Protein AF-V9I9C4-F1 (afdb_monomer_lite)

Organism: Apis cerana (NCBI:txid7461)

pLDDT: mean 80.44, std 11.54, range [49.19, 95.88]

Structure (mmCIF, N/CA/C/O backbone):
data_AF-V9I9C4-F1
#
_entry.id   AF-V9I9C4-F1
#
loop_
_atom_site.group_PDB
_atom_site.id
_atom_site.type_symbol
_atom_site.label_atom_id
_atom_site.label_alt_id
_atom_site.label_comp_id
_atom_site.label_asym_id
_atom_site.label_entity_id
_atom_site.label_seq_id
_atom_site.pdbx_PDB_ins_code
_atom_site.Cartn_x
_atom_site.Cartn_y
_atom_site.Cartn_z
_atom_site.occupancy
_atom_site.B_iso_or_equiv
_atom_site.auth_seq_id
_atom_site.auth_comp_id
_atom_site.auth_asym_id
_at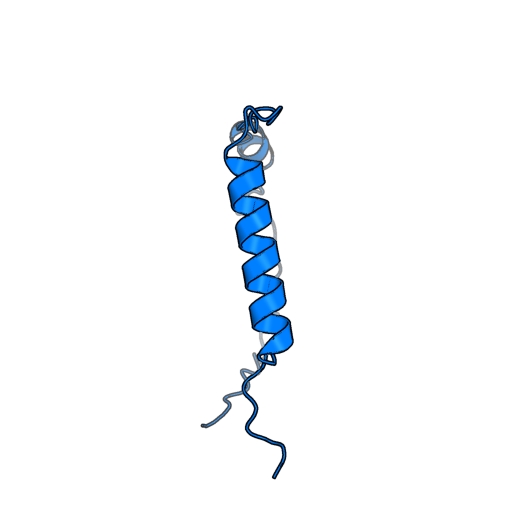om_site.auth_atom_id
_atom_site.pdbx_PDB_model_num
ATOM 1 N N . MET A 1 1 ? -3.926 -37.694 -26.063 1.00 51.00 1 MET A N 1
ATOM 2 C CA . MET A 1 1 ? -3.594 -37.119 -24.741 1.00 51.00 1 MET A CA 1
ATOM 3 C C . MET A 1 1 ? -2.947 -35.753 -24.938 1.00 51.00 1 MET A C 1
ATOM 5 O O . MET A 1 1 ? -1.802 -35.681 -25.350 1.00 51.00 1 MET A O 1
ATOM 9 N N . ARG A 1 2 ? -3.706 -34.672 -24.721 1.00 58.12 2 ARG A N 1
ATOM 10 C CA . ARG A 1 2 ? -3.273 -33.262 -24.810 1.00 58.12 2 ARG A CA 1
ATOM 11 C C . ARG A 1 2 ? -3.311 -32.649 -23.397 1.00 58.12 2 ARG A C 1
ATOM 13 O O . ARG A 1 2 ? -3.889 -31.593 -23.195 1.00 58.12 2 ARG A O 1
ATOM 20 N N . GLY A 1 3 ? -2.850 -33.412 -22.405 1.00 61.09 3 GLY A N 1
ATOM 21 C CA . GLY A 1 3 ? -3.087 -33.134 -20.982 1.00 61.09 3 GLY A CA 1
ATOM 22 C C . GLY A 1 3 ? -1.845 -32.768 -20.178 1.00 61.09 3 GLY A C 1
ATOM 23 O O . GLY A 1 3 ? -1.990 -32.434 -19.015 1.00 61.09 3 GLY A O 1
ATOM 24 N N . ASP A 1 4 ? -0.653 -32.810 -20.783 1.00 65.25 4 ASP A N 1
ATOM 25 C CA . ASP A 1 4 ? 0.614 -32.701 -20.041 1.00 65.25 4 ASP A CA 1
ATOM 26 C C . ASP A 1 4 ? 1.539 -31.587 -20.558 1.00 65.25 4 ASP A C 1
ATOM 28 O O . ASP A 1 4 ? 2.740 -31.547 -20.298 1.00 65.25 4 ASP A O 1
ATOM 32 N N . LEU A 1 5 ? 0.984 -30.632 -21.311 1.00 68.56 5 LEU A N 1
ATOM 33 C CA . LEU A 1 5 ? 1.705 -29.394 -21.593 1.00 68.56 5 LEU A CA 1
ATOM 34 C C . LEU A 1 5 ? 1.604 -28.508 -20.351 1.00 68.56 5 LEU A C 1
ATOM 36 O O . LEU A 1 5 ? 0.620 -27.794 -20.164 1.00 68.56 5 LEU A O 1
ATOM 40 N N . LYS A 1 6 ? 2.625 -28.586 -19.490 1.00 73.00 6 LYS A N 1
ATOM 41 C CA . LYS A 1 6 ? 2.795 -27.715 -18.322 1.00 73.00 6 LYS A CA 1
ATOM 42 C C . LYS A 1 6 ? 2.636 -26.254 -18.748 1.00 73.00 6 LYS A C 1
ATOM 44 O O . LYS A 1 6 ? 3.455 -25.726 -19.497 1.00 73.00 6 LYS A O 1
ATOM 49 N N . TRP A 1 7 ? 1.571 -25.613 -18.276 1.00 75.31 7 TRP A N 1
ATOM 50 C CA . TRP A 1 7 ? 1.353 -24.181 -18.452 1.00 75.31 7 TRP A CA 1
ATOM 51 C C . TRP A 1 7 ? 2.463 -23.389 -17.728 1.00 75.31 7 TRP A C 1
ATOM 53 O O . TRP A 1 7 ? 2.873 -23.798 -16.636 1.00 75.31 7 TRP A O 1
ATOM 63 N N . PRO A 1 8 ? 2.948 -22.253 -18.266 1.00 80.94 8 PRO A N 1
ATOM 64 C CA . PRO A 1 8 ? 2.578 -21.626 -19.535 1.00 80.94 8 PRO A CA 1
ATOM 65 C C . PRO A 1 8 ? 3.242 -22.286 -20.760 1.00 80.94 8 PRO A C 1
ATOM 67 O O . PRO A 1 8 ? 4.344 -22.824 -20.642 1.00 80.94 8 PRO A O 1
ATOM 70 N N . PRO A 1 9 ? 2.618 -22.210 -21.952 1.00 88.62 9 PRO A N 1
ATOM 71 C CA . PRO A 1 9 ? 3.205 -22.682 -23.197 1.00 88.62 9 PRO A CA 1
ATOM 72 C C . PRO A 1 9 ? 4.596 -22.073 -23.416 1.00 88.62 9 PRO A C 1
ATOM 74 O O . PRO A 1 9 ? 4.824 -20.928 -23.014 1.00 88.62 9 PRO A O 1
ATOM 77 N N . PRO A 1 10 ? 5.517 -22.776 -24.098 1.00 85.50 10 PRO A N 1
ATOM 78 C CA . PRO A 1 10 ? 6.875 -22.281 -24.328 1.00 85.50 10 PRO A CA 1
ATOM 79 C C . PRO A 1 10 ? 6.929 -20.878 -24.950 1.00 85.50 10 PRO A C 1
ATOM 81 O O . PRO A 1 10 ? 7.779 -20.076 -24.574 1.00 85.50 10 PRO A O 1
ATOM 84 N N . SER A 1 11 ? 5.985 -20.552 -25.839 1.00 87.50 11 SER A N 1
ATOM 85 C CA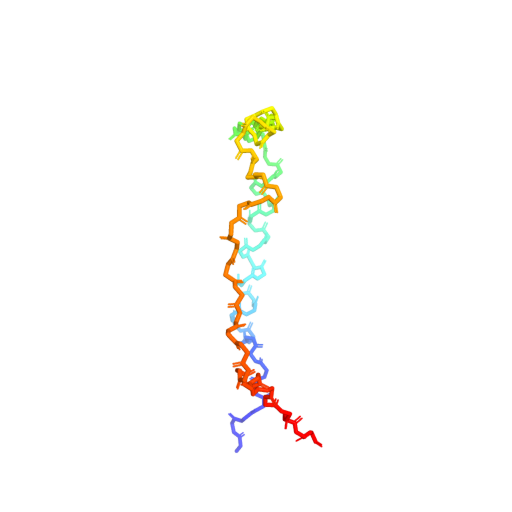 . SER A 1 11 ? 5.839 -19.218 -26.435 1.00 87.50 11 SER A CA 1
ATOM 86 C C . SER A 1 11 ? 5.513 -18.140 -25.399 1.00 87.50 11 SER A C 1
ATOM 88 O O . SER A 1 11 ? 6.155 -17.094 -25.370 1.00 87.50 11 SER A O 1
ATOM 90 N N . VAL A 1 12 ? 4.562 -18.417 -24.506 1.00 87.12 12 VAL A N 1
ATOM 91 C CA . VAL A 1 12 ? 4.155 -17.511 -23.422 1.00 87.12 12 VAL A CA 1
ATOM 92 C C . VAL A 1 12 ? 5.290 -17.337 -22.414 1.00 87.12 12 VAL A C 1
ATOM 94 O O . VAL A 1 12 ? 5.543 -16.228 -21.950 1.00 87.12 12 VAL A O 1
ATOM 97 N N . LYS A 1 13 ? 6.026 -18.412 -22.110 1.00 88.12 13 LYS A N 1
ATOM 98 C CA . LYS A 1 13 ? 7.209 -18.344 -21.245 1.00 88.12 13 LYS A CA 1
ATOM 99 C C . LYS A 1 13 ? 8.303 -17.458 -21.853 1.00 88.12 13 LYS A C 1
ATOM 101 O O . LYS A 1 13 ? 8.829 -16.593 -21.160 1.00 88.12 13 LYS A O 1
ATOM 106 N N . ALA A 1 14 ? 8.606 -17.635 -23.140 1.00 90.12 14 ALA A N 1
ATOM 107 C CA . ALA A 1 14 ? 9.596 -16.825 -23.847 1.00 90.12 14 ALA A CA 1
ATOM 108 C C . ALA A 1 14 ? 9.198 -15.339 -23.902 1.00 90.12 14 ALA A C 1
ATOM 110 O O . ALA A 1 14 ? 10.040 -14.468 -23.682 1.00 90.12 14 ALA A O 1
ATOM 111 N N . GLN A 1 15 ? 7.911 -15.046 -24.121 1.00 90.00 15 GLN A N 1
ATOM 112 C CA . GLN A 1 15 ? 7.384 -13.681 -24.081 1.00 90.00 15 GLN A CA 1
ATOM 113 C C . GLN A 1 15 ? 7.538 -13.055 -22.687 1.00 90.00 15 GLN A C 1
ATOM 115 O O . GLN A 1 15 ? 8.065 -11.950 -22.565 1.00 90.00 15 GLN A O 1
ATOM 120 N N . ALA A 1 16 ? 7.154 -13.774 -21.629 1.00 89.69 16 ALA A N 1
ATOM 121 C CA . ALA A 1 16 ? 7.275 -13.290 -20.254 1.00 89.69 16 ALA A CA 1
ATOM 122 C C . ALA A 1 16 ? 8.740 -13.037 -19.849 1.00 89.69 16 ALA A C 1
ATOM 124 O O . ALA A 1 16 ? 9.047 -12.066 -19.152 1.00 89.69 16 ALA A O 1
ATOM 125 N N . GLU A 1 17 ? 9.670 -13.883 -20.303 1.00 91.00 17 GLU A N 1
ATOM 126 C CA . GLU A 1 17 ? 11.103 -13.678 -20.082 1.00 91.00 17 GLU A CA 1
ATOM 127 C C . GLU A 1 17 ? 11.625 -12.423 -20.798 1.00 91.00 17 GLU A C 1
ATOM 129 O O . GLU A 1 17 ? 12.409 -11.674 -20.208 1.00 91.00 17 GLU A O 1
ATOM 134 N N . ALA A 1 18 ? 11.173 -12.154 -22.027 1.00 91.88 18 ALA A N 1
ATOM 135 C CA . ALA A 1 18 ? 11.529 -10.945 -22.770 1.00 91.88 18 ALA A CA 1
ATOM 136 C C . ALA A 1 18 ? 10.990 -9.670 -22.095 1.00 91.88 18 ALA A C 1
ATOM 138 O O . ALA A 1 18 ? 11.744 -8.714 -21.899 1.00 91.88 18 ALA A O 1
ATOM 139 N N . GLU A 1 19 ? 9.729 -9.676 -21.653 1.00 90.69 19 GLU A N 1
ATOM 140 C CA . GLU A 1 19 ? 9.123 -8.559 -20.915 1.00 90.69 19 GLU A CA 1
ATOM 141 C C . GLU A 1 19 ? 9.849 -8.286 -19.591 1.00 90.69 19 GLU A C 1
ATOM 143 O O . GLU A 1 19 ? 10.122 -7.134 -19.238 1.00 90.69 19 GLU A O 1
ATOM 148 N N . ASN A 1 20 ? 10.236 -9.338 -18.862 1.00 89.75 20 ASN A N 1
ATOM 149 C CA . ASN A 1 20 ? 10.975 -9.177 -17.615 1.00 89.75 20 ASN A CA 1
ATOM 150 C C . ASN A 1 20 ? 12.384 -8.605 -17.849 1.00 89.75 20 ASN A C 1
ATOM 152 O O . ASN A 1 20 ? 12.838 -7.774 -17.061 1.00 89.75 20 ASN A O 1
ATOM 156 N N . ARG A 1 21 ? 13.070 -8.995 -18.934 1.00 91.06 21 ARG A N 1
ATOM 157 C CA . ARG A 1 21 ? 14.366 -8.404 -19.315 1.00 91.06 21 ARG A CA 1
ATOM 158 C C . ARG A 1 21 ? 14.223 -6.917 -19.634 1.00 91.06 21 ARG A C 1
ATOM 160 O O . ARG A 1 21 ? 14.952 -6.119 -19.048 1.00 91.06 21 ARG A O 1
ATOM 167 N N . ALA A 1 22 ? 13.224 -6.539 -20.432 1.00 87.31 22 ALA A N 1
ATOM 168 C CA . ALA A 1 22 ? 12.931 -5.139 -20.743 1.00 87.31 22 ALA A CA 1
ATOM 169 C C . ALA A 1 22 ? 12.618 -4.316 -19.477 1.00 87.31 22 ALA A C 1
ATOM 171 O O . ALA A 1 22 ? 13.134 -3.212 -19.298 1.00 87.31 22 ALA A O 1
ATOM 172 N N . ARG A 1 23 ? 11.847 -4.877 -18.533 1.00 84.00 23 ARG A N 1
ATOM 173 C CA . ARG A 1 23 ? 11.576 -4.254 -17.224 1.00 84.00 23 ARG A CA 1
ATOM 174 C C . ARG A 1 23 ? 12.856 -4.024 -16.415 1.00 84.00 23 ARG A C 1
ATOM 176 O O . ARG A 1 23 ? 12.991 -2.990 -15.760 1.00 84.00 23 ARG A O 1
ATOM 183 N N . MET A 1 24 ? 13.782 -4.983 -16.433 1.00 84.88 24 MET A N 1
ATOM 184 C CA . MET A 1 24 ? 15.062 -4.888 -15.726 1.00 84.88 24 MET A CA 1
ATOM 185 C C . MET A 1 24 ? 16.014 -3.881 -16.379 1.00 84.88 24 MET A C 1
ATOM 187 O O . MET A 1 24 ? 16.728 -3.184 -15.666 1.00 84.88 24 MET A O 1
ATOM 191 N N . GLU A 1 25 ? 16.021 -3.764 -17.703 1.00 84.44 25 GLU A N 1
ATOM 192 C CA . GLU A 1 25 ? 16.812 -2.760 -18.428 1.00 84.44 25 GLU A CA 1
ATOM 193 C C . GLU A 1 25 ? 16.270 -1.347 -18.212 1.00 84.44 25 GLU A C 1
ATOM 195 O O . GLU A 1 25 ? 17.029 -0.448 -17.848 1.00 84.44 25 GLU A O 1
ATOM 200 N N . LEU A 1 26 ? 14.948 -1.170 -18.286 1.00 78.62 26 LEU A N 1
ATOM 201 C CA . LEU A 1 26 ? 14.282 0.085 -17.931 1.00 78.62 26 LEU A CA 1
ATOM 202 C C . LEU A 1 26 ? 14.564 0.481 -16.473 1.00 78.62 26 LEU A C 1
ATOM 204 O O . LEU A 1 26 ? 14.656 1.661 -16.138 1.00 78.62 26 LEU A O 1
ATOM 208 N N . ALA A 1 27 ? 14.745 -0.509 -15.594 1.00 75.81 27 ALA A N 1
ATOM 209 C CA . ALA A 1 27 ? 15.114 -0.287 -14.206 1.00 75.81 27 ALA A CA 1
ATOM 210 C C . ALA A 1 27 ? 16.562 0.176 -13.986 1.00 75.81 27 ALA A C 1
ATOM 212 O O . ALA A 1 27 ? 16.830 0.687 -12.898 1.00 75.81 27 ALA A O 1
ATOM 213 N N . LYS A 1 28 ? 17.462 -0.017 -14.962 1.00 77.94 28 LYS A N 1
ATOM 214 C CA . LYS A 1 28 ? 18.886 0.360 -14.897 1.00 77.94 28 LYS A CA 1
ATOM 215 C C . LYS A 1 28 ? 19.168 1.785 -15.395 1.00 77.94 28 LYS A C 1
ATOM 217 O O . LYS A 1 28 ? 20.252 2.294 -15.132 1.00 77.94 28 LYS A O 1
ATOM 222 N N . GLY A 1 29 ? 18.240 2.420 -16.115 1.00 74.19 29 GLY A N 1
ATOM 223 C CA . GLY A 1 29 ? 18.412 3.797 -16.596 1.00 74.19 29 GLY A CA 1
ATOM 224 C C . GLY A 1 29 ? 18.360 4.848 -15.470 1.00 74.19 29 GLY A C 1
ATOM 225 O O . GLY A 1 29 ? 17.833 4.551 -14.392 1.00 74.19 29 GLY A O 1
ATOM 226 N N . PRO A 1 30 ? 18.860 6.086 -15.697 1.00 71.19 30 PRO A N 1
ATOM 227 C CA . PRO A 1 30 ? 18.668 7.221 -14.793 1.00 71.19 30 PRO A CA 1
ATOM 228 C C . PRO A 1 30 ? 17.194 7.631 -14.827 1.00 71.19 30 PRO A C 1
ATOM 230 O O . PRO A 1 30 ? 16.736 8.458 -15.612 1.00 71.19 30 PRO A O 1
ATOM 233 N N . ALA A 1 31 ? 16.433 6.920 -14.010 1.00 57.91 31 ALA A N 1
ATOM 234 C CA . ALA A 1 31 ? 14.995 6.910 -14.007 1.00 57.91 31 ALA A CA 1
ATOM 235 C C . ALA A 1 31 ? 14.486 8.014 -13.084 1.00 57.91 31 ALA A C 1
ATOM 237 O O . ALA A 1 31 ? 14.868 8.077 -11.914 1.00 57.91 31 ALA A O 1
ATOM 238 N N . PHE A 1 32 ? 13.558 8.832 -13.571 1.00 60.91 32 PHE A N 1
ATOM 239 C CA . PHE A 1 32 ? 12.613 9.542 -12.717 1.00 60.91 32 PHE A CA 1
ATOM 240 C C . PHE A 1 32 ? 11.779 8.493 -11.962 1.00 60.91 32 PHE A C 1
ATOM 242 O O . PHE A 1 32 ? 10.669 8.128 -12.337 1.00 60.91 32 PHE A O 1
ATOM 249 N N . ARG A 1 33 ? 12.381 7.913 -10.926 1.00 67.38 33 ARG A N 1
ATOM 250 C CA . ARG A 1 33 ? 11.759 7.030 -9.953 1.00 67.38 33 ARG A CA 1
ATOM 251 C C . ARG A 1 33 ? 11.577 7.874 -8.712 1.00 67.38 33 ARG A C 1
ATOM 253 O O . ARG A 1 33 ? 12.480 7.894 -7.873 1.00 67.38 33 ARG A O 1
ATOM 260 N N . PRO A 1 34 ? 10.465 8.621 -8.604 1.00 77.06 34 PRO A N 1
ATOM 261 C CA . PRO A 1 34 ? 10.170 9.338 -7.379 1.00 77.06 34 PRO A CA 1
ATOM 262 C C . PRO A 1 34 ? 10.296 8.357 -6.217 1.00 77.06 34 PRO A C 1
ATOM 264 O O . PRO A 1 34 ? 9.749 7.250 -6.244 1.00 77.06 34 PRO A O 1
ATOM 267 N N . ARG A 1 35 ? 11.107 8.736 -5.228 1.00 78.56 35 ARG A N 1
ATOM 268 C CA . ARG A 1 35 ? 11.374 7.894 -4.068 1.00 78.56 35 ARG A CA 1
ATOM 269 C C . ARG A 1 35 ? 10.036 7.541 -3.431 1.00 78.56 35 ARG A C 1
ATOM 271 O O . ARG A 1 35 ? 9.265 8.436 -3.084 1.00 78.56 35 ARG A O 1
ATOM 278 N N . ARG A 1 36 ? 9.769 6.248 -3.240 1.00 81.56 36 ARG A N 1
ATOM 279 C CA . ARG A 1 36 ? 8.620 5.825 -2.440 1.00 81.56 36 ARG A CA 1
ATOM 280 C C . ARG A 1 36 ? 8.782 6.425 -1.046 1.00 81.56 36 ARG A C 1
ATOM 282 O O . ARG A 1 36 ? 9.721 6.086 -0.329 1.00 81.56 36 ARG A O 1
ATOM 289 N N . VAL A 1 37 ? 7.879 7.326 -0.674 1.00 88.56 37 VAL A N 1
ATOM 290 C CA . VAL A 1 37 ? 7.854 7.893 0.673 1.00 88.56 37 VAL A CA 1
ATOM 291 C C . VAL A 1 37 ? 7.354 6.805 1.615 1.00 88.56 37 VAL A C 1
ATOM 293 O O . VAL A 1 37 ? 6.210 6.362 1.510 1.00 88.56 37 VAL A O 1
ATOM 296 N N . GLN A 1 38 ? 8.221 6.349 2.514 1.00 89.50 38 GLN A N 1
ATOM 297 C CA . GLN A 1 38 ? 7.828 5.494 3.628 1.00 89.50 38 GLN A CA 1
ATOM 298 C C . GLN A 1 38 ? 7.178 6.386 4.684 1.00 89.50 38 GLN A C 1
ATOM 300 O O . GLN A 1 38 ? 7.851 6.938 5.547 1.00 89.50 38 GLN A O 1
ATOM 305 N N . LYS A 1 39 ? 5.875 6.623 4.528 1.00 93.88 39 LYS A N 1
ATOM 306 C CA . LYS A 1 39 ? 5.092 7.370 5.510 1.00 93.88 39 LYS A CA 1
ATOM 307 C C . LYS A 1 39 ? 4.856 6.471 6.719 1.00 93.88 39 LYS A C 1
ATOM 309 O O . LYS A 1 39 ? 4.358 5.358 6.554 1.00 93.88 39 LYS A O 1
ATOM 314 N N . ASP A 1 40 ? 5.214 6.958 7.899 1.00 94.12 40 ASP A N 1
ATOM 315 C CA . ASP A 1 40 ? 4.883 6.284 9.145 1.00 94.12 40 ASP A CA 1
ATOM 316 C C . ASP A 1 40 ? 3.451 6.644 9.557 1.00 94.12 40 ASP A C 1
ATOM 318 O O . ASP A 1 40 ? 3.135 7.800 9.832 1.00 94.12 40 ASP A O 1
ATOM 322 N N . TYR A 1 41 ? 2.580 5.639 9.547 1.00 95.44 41 TYR A N 1
ATOM 323 C CA . TYR A 1 41 ? 1.183 5.749 9.961 1.00 95.44 41 TYR A CA 1
ATOM 324 C C . TYR A 1 41 ? 0.939 5.133 11.346 1.00 95.44 41 TYR A C 1
ATOM 326 O O . TYR A 1 41 ? -0.214 5.027 11.763 1.00 95.44 41 TYR A O 1
ATOM 334 N N . SER A 1 42 ? 1.996 4.728 12.061 1.00 95.19 42 SER A N 1
ATOM 335 C CA . SER A 1 42 ? 1.913 4.085 13.378 1.00 95.19 42 SER A CA 1
ATOM 336 C C . SER A 1 42 ? 1.033 4.870 14.356 1.00 95.19 42 SER A C 1
ATOM 338 O O . SER A 1 42 ? 0.128 4.295 14.956 1.00 95.19 42 SER A O 1
ATOM 340 N N . GLY A 1 43 ? 1.218 6.191 14.446 1.00 95.88 43 GLY A N 1
ATOM 341 C CA . GLY A 1 43 ? 0.434 7.063 15.326 1.00 95.88 43 GLY A CA 1
ATOM 342 C C . GLY A 1 43 ? -1.059 7.109 14.986 1.00 95.88 43 GLY A C 1
ATOM 343 O O . GLY A 1 43 ? -1.893 7.043 15.884 1.00 95.88 43 GLY A O 1
ATOM 344 N N . PHE A 1 44 ? -1.408 7.145 13.695 1.00 95.50 44 PHE A N 1
ATOM 345 C CA . PHE A 1 44 ? -2.805 7.110 13.248 1.00 95.50 44 PHE A CA 1
ATOM 346 C C . PHE A 1 44 ? -3.474 5.791 13.652 1.00 95.50 44 PHE A C 1
ATOM 348 O O . PHE A 1 44 ? -4.555 5.789 14.237 1.00 95.50 44 PHE A O 1
ATOM 355 N N . PHE A 1 45 ? -2.811 4.659 13.403 1.00 93.06 45 PHE A N 1
ATOM 356 C CA . PHE A 1 45 ? -3.352 3.354 13.781 1.00 93.06 45 PHE A CA 1
ATOM 357 C C . PHE A 1 45 ? -3.409 3.148 15.296 1.00 93.06 45 PHE A C 1
ATOM 359 O O . PHE A 1 45 ? -4.341 2.509 15.769 1.00 93.06 45 PHE A O 1
ATOM 366 N N . ALA A 1 46 ? -2.468 3.711 16.059 1.00 92.81 46 ALA A N 1
ATOM 367 C CA . ALA A 1 46 ? -2.505 3.670 17.518 1.00 92.81 46 ALA A CA 1
ATOM 368 C C . ALA A 1 46 ? -3.686 4.475 18.082 1.00 92.81 46 ALA A C 1
ATOM 370 O O . ALA A 1 46 ? -4.394 3.992 18.962 1.00 92.81 46 ALA A O 1
ATOM 371 N N . GLN A 1 47 ? -3.940 5.672 17.545 1.00 94.06 47 GLN A N 1
ATOM 372 C CA . GLN A 1 47 ? -5.069 6.514 17.951 1.00 94.06 47 GLN A CA 1
ATOM 373 C C . GLN A 1 47 ? -6.428 5.879 17.615 1.00 94.06 47 GLN A C 1
ATOM 375 O O . GLN A 1 47 ? -7.391 6.058 18.358 1.00 94.06 47 GLN A O 1
ATOM 380 N N . HIS A 1 48 ? -6.509 5.147 16.502 1.00 91.94 48 HIS A N 1
ATOM 381 C CA . HIS A 1 48 ? -7.741 4.522 16.014 1.00 91.94 48 HIS A CA 1
ATOM 382 C C . HIS A 1 48 ? -7.801 3.006 16.252 1.00 91.94 48 HIS A C 1
ATOM 384 O O . HIS A 1 48 ? -8.598 2.312 15.618 1.00 91.94 48 HIS A O 1
ATOM 390 N N . ALA A 1 49 ? -6.975 2.476 17.156 1.00 89.31 49 ALA A N 1
ATOM 391 C CA . ALA A 1 49 ? -7.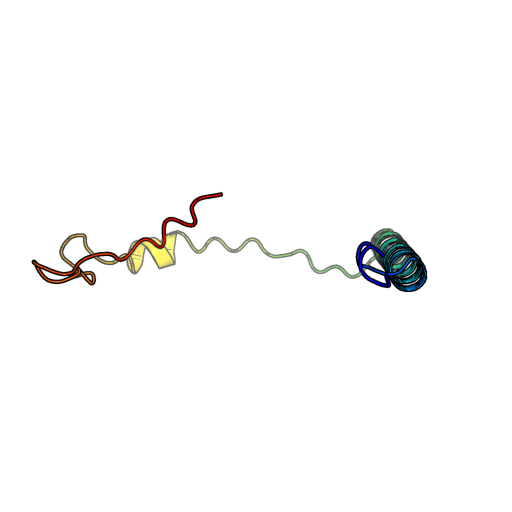024 1.069 17.521 1.00 89.31 49 ALA A CA 1
ATOM 392 C C . ALA A 1 49 ? -8.345 0.757 18.241 1.00 89.31 49 ALA A C 1
ATOM 394 O O . ALA A 1 49 ? -8.726 1.434 19.198 1.00 89.31 49 ALA A O 1
ATOM 395 N N . LEU A 1 50 ? -9.047 -0.284 17.786 1.00 87.88 50 LEU A N 1
ATOM 396 C CA . LEU A 1 50 ? -10.230 -0.787 18.480 1.00 87.88 50 LEU A CA 1
ATOM 397 C C . LEU A 1 50 ? -9.819 -1.306 19.863 1.00 87.88 50 LEU A C 1
ATOM 399 O O . LEU A 1 50 ? -8.794 -1.972 20.011 1.00 87.88 50 LEU A O 1
ATOM 403 N N . ASN A 1 51 ? -10.618 -0.998 20.884 1.00 85.44 51 ASN A N 1
ATOM 404 C CA . ASN A 1 51 ? -10.387 -1.513 22.228 1.00 85.44 51 ASN A CA 1
ATOM 405 C C . ASN A 1 51 ? -10.623 -3.032 22.272 1.00 85.44 51 ASN A C 1
ATOM 407 O O . ASN A 1 51 ? -11.407 -3.579 21.502 1.00 85.44 51 ASN A O 1
ATOM 411 N N . ASN A 1 52 ? -9.988 -3.725 23.220 1.00 78.69 52 ASN A N 1
ATOM 412 C CA . ASN A 1 52 ? -10.174 -5.176 23.403 1.00 78.69 52 ASN A CA 1
ATOM 413 C C . ASN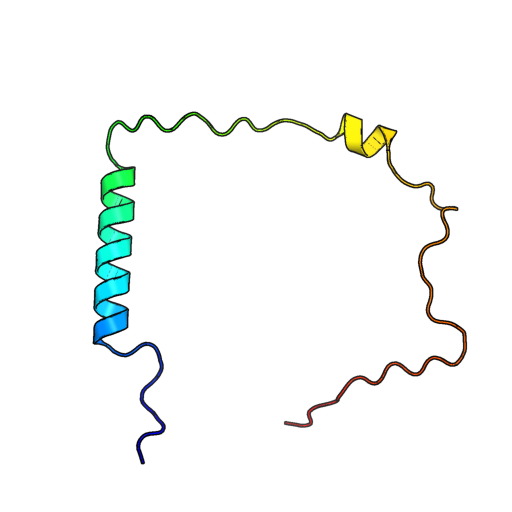 A 1 52 ? -11.614 -5.564 23.784 1.00 78.69 52 ASN A C 1
ATOM 415 O O . ASN A 1 52 ? -11.981 -6.734 23.738 1.00 78.69 52 ASN A O 1
ATOM 419 N N . THR A 1 53 ? -12.420 -4.582 24.178 1.00 82.94 53 THR A N 1
ATOM 420 C CA . THR A 1 53 ? -13.847 -4.715 24.463 1.00 82.94 53 THR A CA 1
ATOM 421 C C . THR A 1 53 ? -14.719 -4.546 23.221 1.00 82.94 53 THR A C 1
ATOM 423 O O . THR A 1 53 ? -15.927 -4.759 23.311 1.00 82.94 53 THR A O 1
ATOM 426 N N . TYR A 1 54 ? -14.145 -4.158 22.077 1.00 82.06 54 TYR A N 1
ATOM 427 C CA . TYR A 1 54 ? -14.886 -4.020 20.834 1.00 82.06 54 TYR A CA 1
ATOM 428 C C . TYR A 1 54 ? -15.383 -5.401 20.398 1.00 82.06 54 TYR A C 1
ATOM 430 O O . TYR A 1 54 ? -14.569 -6.313 20.211 1.00 82.06 54 TYR A O 1
ATOM 438 N N . PRO A 1 55 ? -16.702 -5.595 20.247 1.00 82.44 55 PRO A N 1
ATOM 439 C CA . PRO A 1 55 ? -17.244 -6.892 19.890 1.00 82.44 55 PRO A CA 1
ATOM 440 C C . PRO A 1 55 ? -16.831 -7.244 18.458 1.00 82.44 55 PRO A C 1
ATOM 442 O O . PRO A 1 55 ? -17.358 -6.718 17.481 1.00 82.44 55 PRO A O 1
ATOM 445 N N . GLY A 1 56 ? -15.862 -8.148 18.337 1.00 80.12 56 GLY A N 1
ATOM 446 C CA . GLY A 1 56 ? -15.570 -8.834 17.086 1.00 80.12 56 GLY A CA 1
ATOM 447 C C . GLY A 1 56 ? -16.633 -9.890 16.790 1.00 80.12 56 GLY A C 1
ATOM 448 O O . GLY A 1 56 ? -17.287 -10.414 17.695 1.00 80.12 56 GLY A O 1
ATOM 449 N N . TYR A 1 57 ? -16.790 -10.242 15.517 1.00 82.62 57 TYR A N 1
ATOM 450 C CA . TYR A 1 57 ? -17.635 -11.369 15.143 1.00 82.62 57 TYR A CA 1
ATOM 451 C C . TYR A 1 57 ? -17.098 -12.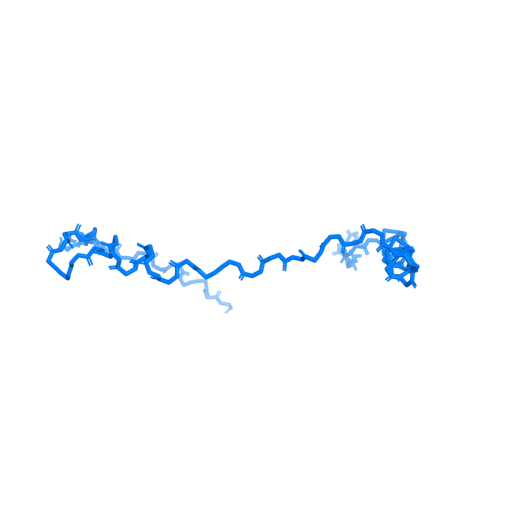661 15.776 1.00 82.62 57 TYR A C 1
ATOM 453 O O . TYR A 1 57 ? -15.960 -13.066 15.530 1.00 82.62 57 TYR A O 1
ATOM 461 N N . ARG A 1 58 ? -17.934 -13.327 16.574 1.00 77.38 58 ARG A N 1
ATOM 462 C CA . ARG A 1 58 ? -17.728 -14.710 17.007 1.00 77.38 58 ARG A CA 1
ATOM 463 C C . ARG A 1 58 ? -18.835 -15.561 16.414 1.00 77.38 58 ARG A C 1
ATOM 465 O O . ARG A 1 58 ? -20.006 -15.206 16.520 1.00 77.38 58 ARG A O 1
ATOM 472 N N . ALA A 1 59 ? -18.455 -16.697 15.834 1.00 81.81 59 ALA A N 1
ATOM 473 C CA . ALA A 1 59 ? -19.425 -17.696 15.421 1.00 81.81 59 ALA A CA 1
ATOM 474 C C . ALA A 1 59 ? -20.288 -18.100 16.634 1.00 81.81 59 ALA A C 1
ATOM 476 O O . ALA A 1 59 ? -19.731 -18.334 17.716 1.00 81.81 59 ALA A O 1
ATOM 477 N N . PRO A 1 60 ? -21.623 -18.157 16.488 1.00 83.38 60 PRO A N 1
ATOM 478 C CA . PRO A 1 60 ? -22.502 -18.523 17.585 1.00 83.38 60 PRO A CA 1
ATOM 479 C C . PRO A 1 60 ? -22.216 -19.957 18.065 1.00 83.38 60 PRO A C 1
ATOM 481 O O . PRO A 1 60 ? -21.769 -20.798 17.270 1.00 83.38 60 PRO A O 1
ATOM 484 N N . PRO A 1 61 ? -22.474 -20.259 19.352 1.00 84.81 61 PRO A N 1
ATOM 485 C CA . PRO A 1 61 ? -22.376 -21.618 19.875 1.00 84.81 61 PRO A CA 1
ATOM 486 C C . PRO A 1 61 ? -23.179 -22.591 18.999 1.00 84.81 61 PRO A C 1
ATOM 488 O O . PRO A 1 61 ? -24.318 -22.304 18.646 1.00 84.81 61 PRO A O 1
ATOM 491 N N . GLY A 1 62 ? -22.580 -23.723 18.622 1.00 83.06 62 GLY A N 1
ATOM 492 C CA . GLY A 1 62 ? -23.208 -24.709 17.730 1.00 83.06 62 GLY A CA 1
ATOM 493 C C . GLY A 1 62 ? -22.905 -24.532 16.238 1.00 83.06 62 GLY A C 1
ATOM 494 O O . GLY A 1 62 ? -23.309 -25.373 15.439 1.00 83.06 62 GLY A O 1
ATOM 495 N N . THR A 1 63 ? -22.148 -23.503 15.844 1.00 82.12 63 THR A N 1
ATOM 496 C CA . THR A 1 63 ? -21.634 -23.401 14.468 1.00 82.12 63 THR A CA 1
ATOM 497 C C . THR A 1 63 ? -20.595 -24.496 14.221 1.00 82.12 63 THR A C 1
ATOM 499 O O . THR A 1 63 ? -19.491 -24.442 14.765 1.00 82.12 63 THR A O 1
ATOM 502 N N . GLN A 1 64 ? -20.929 -25.492 13.400 1.00 80.19 64 GLN A N 1
ATOM 503 C CA . GLN A 1 64 ? -19.961 -26.481 12.928 1.00 80.19 64 GLN A CA 1
ATOM 504 C C . GLN A 1 64 ? -19.119 -25.877 11.798 1.00 80.19 64 GLN A C 1
ATOM 506 O O . GLN A 1 64 ? -19.634 -25.550 10.730 1.00 80.19 64 GLN A O 1
ATOM 511 N N . TYR A 1 65 ? -17.811 -25.737 12.026 1.00 69.69 65 TYR A N 1
ATOM 512 C CA . TYR A 1 65 ? -16.861 -25.436 10.958 1.00 69.69 65 TYR A CA 1
ATOM 513 C C . TYR A 1 65 ? -16.700 -26.685 10.092 1.00 69.69 65 TYR A C 1
ATOM 515 O O . TYR A 1 65 ? -16.063 -27.654 10.499 1.00 69.69 65 TYR A O 1
ATOM 523 N N . PHE A 1 66 ? -17.286 -26.674 8.897 1.00 74.81 66 PHE A N 1
ATOM 524 C CA . PHE A 1 66 ? -17.025 -27.706 7.903 1.00 74.81 66 PHE A CA 1
ATOM 525 C C . PHE A 1 66 ? -15.640 -27.455 7.301 1.00 74.81 66 PHE A C 1
ATOM 527 O O . PHE A 1 66 ? -15.479 -26.607 6.425 1.00 74.81 66 PHE A O 1
ATOM 534 N N . THR A 1 67 ? -14.622 -28.160 7.793 1.00 71.62 67 THR A N 1
ATOM 535 C CA . THR A 1 67 ? -13.345 -28.266 7.087 1.00 71.62 67 THR A CA 1
ATOM 536 C C . THR A 1 67 ? -13.484 -29.392 6.069 1.00 71.62 67 THR A C 1
ATOM 538 O O . THR A 1 67 ? -13.585 -30.546 6.491 1.00 71.62 67 THR A O 1
ATOM 541 N N . PRO A 1 68 ? -13.509 -29.118 4.752 1.00 68.25 68 PRO A N 1
ATOM 542 C CA . PRO A 1 68 ? -13.454 -30.181 3.764 1.00 68.25 68 PRO A CA 1
ATOM 543 C C . PRO A 1 68 ? -12.079 -30.846 3.870 1.00 68.25 68 PRO A C 1
ATOM 545 O O . PRO A 1 68 ? -11.091 -30.355 3.327 1.00 68.25 68 PRO A O 1
ATOM 548 N N . SER A 1 69 ? -12.000 -31.948 4.613 1.00 61.91 69 SER A N 1
ATOM 549 C CA . SER A 1 69 ? -10.866 -32.860 4.565 1.00 61.91 69 SER A CA 1
ATOM 550 C C . SER A 1 69 ? -10.888 -33.524 3.192 1.00 61.91 69 SER A C 1
ATOM 552 O O . SER A 1 69 ? -11.529 -34.555 2.990 1.00 61.91 69 SER A O 1
ATOM 554 N N . TYR A 1 70 ? -10.233 -32.898 2.217 1.00 61.34 70 TYR A N 1
ATOM 555 C CA . TYR A 1 70 ? -9.831 -33.606 1.013 1.00 61.34 70 TYR A CA 1
ATOM 556 C C . TYR A 1 70 ? -8.830 -34.677 1.450 1.00 61.34 70 TYR A C 1
ATOM 558 O O . TYR A 1 70 ? -7.679 -34.382 1.764 1.00 61.34 70 TYR A O 1
ATOM 566 N N . HIS A 1 71 ? -9.308 -35.914 1.550 1.00 54.78 71 HIS A N 1
ATOM 567 C CA . HIS A 1 71 ? -8.440 -37.075 1.652 1.00 54.78 71 HIS A CA 1
ATOM 568 C C . HIS A 1 71 ? -7.729 -37.227 0.303 1.00 54.78 71 HIS A C 1
ATOM 570 O O . HIS A 1 71 ? -8.389 -37.358 -0.730 1.00 54.78 71 HIS A O 1
ATOM 576 N N . HIS A 1 72 ? -6.403 -37.103 0.338 1.00 49.19 72 HIS A N 1
ATOM 577 C CA . HIS A 1 72 ? -5.502 -37.376 -0.779 1.00 49.19 72 HIS A CA 1
ATOM 578 C C . HIS A 1 72 ? -5.356 -38.876 -1.021 1.00 49.19 72 HIS A C 1
ATOM 580 O O . HIS A 1 72 ? -5.349 -39.626 -0.016 1.00 49.19 72 HIS A O 1
#

Foldseek 3Di:
DPPPCPPDHPVVVVVVVVVVVVVVVQVPDPDPPPPDDPDDCVVVCVVVPDDPPPDDDDDDPPDDDDDPPPDD

Secondary structure (DSSP, 8-state):
------SSPHHHHHHH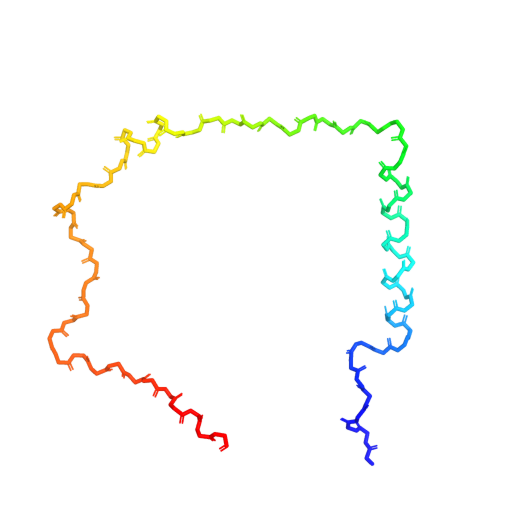HHHHHHHHHHTTS------------HHHHHHTPPPTTS----PPTT----------

Sequence (72 aa):
MRGDLKWPPPSVKAQAEAENRARMELAKGPAFRPRRVQKDYSGFFAQHALNNTYPGYRAPPGTQYFTPSYHH

Radius of gyration: 25.21 Å; chains: 1; bounding box: 42×47×51 Å